Protein AF-A0A1C7M5F3-F1 (afdb_monomer_lite)

pLDDT: mean 72.66, std 17.82, range [26.11, 90.69]

Foldseek 3Di:
DDWDPPPVQLVVQQQVCLVPVCVVCDPPQAFHWDDKDWDADPVGIIIDTDTPDADDDPVPDDDPDDDDDDDPFRAHPPRHTHDGRCSVPDDDPQPFPDDDDFAEAQDDCVNGRGPVCSVVCVVVVRYDYQWDQDPNDTDGDDHPVVVVVPD

Radius of gyration: 20.37 Å; chains: 1; bounding box: 53×40×50 Å

Structure (mmCIF, N/CA/C/O backbone):
data_AF-A0A1C7M5F3-F1
#
_entry.id   AF-A0A1C7M5F3-F1
#
loop_
_atom_site.group_PDB
_atom_site.id
_atom_site.type_symbol
_atom_site.label_atom_id
_atom_site.label_alt_id
_atom_site.label_comp_id
_atom_site.label_asym_id
_atom_site.label_entity_id
_atom_site.label_seq_id
_atom_site.pdbx_PDB_ins_code
_atom_site.Cartn_x
_atom_site.Cartn_y
_atom_site.Cartn_z
_atom_site.occupancy
_atom_site.B_iso_or_equiv
_atom_site.auth_seq_id
_atom_site.auth_comp_id
_atom_site.auth_asym_id
_atom_site.auth_atom_id
_atom_site.pdbx_PDB_model_num
ATOM 1 N N . MET A 1 1 ? 3.442 7.840 -18.056 1.00 40.91 1 MET A N 1
ATOM 2 C CA . MET A 1 1 ? 4.823 7.342 -18.233 1.00 40.91 1 MET A CA 1
ATOM 3 C C . MET A 1 1 ? 5.643 7.826 -17.049 1.00 40.91 1 MET A C 1
ATOM 5 O O . MET A 1 1 ? 5.708 9.032 -16.858 1.00 40.91 1 MET A O 1
ATOM 9 N N . LEU A 1 2 ? 6.202 6.923 -16.239 1.00 54.94 2 LEU A N 1
ATOM 10 C CA . LEU A 1 2 ? 7.153 7.284 -15.182 1.00 54.94 2 LEU A CA 1
ATOM 11 C C . LEU A 1 2 ? 8.562 6.911 -15.664 1.00 54.94 2 LEU A C 1
ATOM 13 O O . LEU A 1 2 ? 8.814 5.769 -16.059 1.00 54.94 2 LEU A O 1
ATOM 17 N N . VAL A 1 3 ? 9.470 7.886 -15.679 1.00 51.97 3 VAL A N 1
ATOM 18 C CA . VAL A 1 3 ? 10.862 7.705 -16.116 1.00 51.97 3 VAL A CA 1
ATOM 19 C C . VAL A 1 3 ? 11.755 7.734 -14.883 1.00 51.97 3 VAL A C 1
ATOM 21 O O . VAL A 1 3 ? 11.755 8.720 -14.151 1.00 51.97 3 VAL A O 1
ATOM 24 N N . TYR A 1 4 ? 12.521 6.668 -14.645 1.00 54.12 4 TYR A N 1
ATOM 25 C CA . TYR A 1 4 ? 13.465 6.612 -13.528 1.00 54.12 4 TYR A CA 1
ATOM 26 C C . TYR A 1 4 ? 14.902 6.568 -14.050 1.00 54.12 4 TYR A C 1
ATOM 28 O O . TYR A 1 4 ? 15.323 5.600 -14.683 1.00 54.12 4 TYR A O 1
ATOM 36 N N . GLY A 1 5 ? 15.685 7.595 -13.719 1.00 51.88 5 GLY A N 1
ATOM 37 C CA . GLY A 1 5 ? 17.129 7.617 -13.950 1.00 51.88 5 GLY A CA 1
ATOM 38 C C . GLY A 1 5 ? 17.912 6.838 -12.880 1.00 51.88 5 GLY A C 1
ATOM 39 O O . GLY A 1 5 ? 17.612 6.915 -11.686 1.00 51.88 5 GLY A O 1
ATOM 40 N N . ARG A 1 6 ? 18.928 6.079 -13.316 1.00 57.56 6 ARG A N 1
ATOM 41 C CA . ARG A 1 6 ? 20.030 5.439 -12.548 1.00 57.56 6 ARG A CA 1
ATOM 42 C C . ARG A 1 6 ? 19.702 4.496 -11.364 1.00 57.56 6 ARG A C 1
ATOM 44 O O . ARG A 1 6 ? 20.627 3.962 -10.757 1.00 57.56 6 ARG A O 1
ATOM 51 N N . ARG A 1 7 ? 18.439 4.194 -11.024 1.00 64.25 7 ARG A N 1
ATOM 52 C CA . ARG A 1 7 ? 18.066 3.277 -9.905 1.00 64.25 7 ARG A CA 1
ATOM 53 C C . ARG A 1 7 ? 17.549 1.902 -10.361 1.00 64.25 7 ARG A C 1
ATOM 55 O O . ARG A 1 7 ? 16.474 1.453 -9.961 1.00 64.25 7 ARG A O 1
ATOM 62 N N . MET A 1 8 ? 18.371 1.192 -11.136 1.00 69.44 8 MET A N 1
ATOM 63 C CA . MET A 1 8 ? 18.050 -0.085 -11.804 1.00 69.44 8 MET A CA 1
ATOM 64 C C . MET A 1 8 ? 17.488 -1.186 -10.878 1.00 69.44 8 MET A C 1
ATOM 66 O O . MET A 1 8 ? 16.552 -1.895 -11.239 1.00 69.44 8 MET A O 1
ATOM 70 N N . LYS A 1 9 ? 18.029 -1.344 -9.661 1.00 77.38 9 LYS A N 1
ATOM 71 C CA . LYS A 1 9 ? 17.596 -2.413 -8.737 1.00 77.38 9 LYS A CA 1
ATOM 72 C C . LYS A 1 9 ? 16.180 -2.193 -8.195 1.00 77.38 9 LYS A C 1
ATOM 74 O O . LYS A 1 9 ? 15.424 -3.151 -8.059 1.00 77.38 9 LYS A O 1
ATOM 79 N N . ARG A 1 10 ? 15.820 -0.940 -7.898 1.00 76.94 10 ARG A N 1
ATOM 80 C CA . ARG A 1 10 ? 14.523 -0.592 -7.298 1.00 76.94 10 ARG A CA 1
ATOM 81 C C . ARG A 1 10 ? 13.395 -0.661 -8.318 1.00 76.94 10 ARG A C 1
ATOM 83 O O . ARG A 1 10 ? 12.368 -1.261 -8.029 1.00 76.94 10 ARG A O 1
ATOM 90 N N . ILE A 1 11 ? 13.624 -0.151 -9.527 1.00 78.62 11 ILE A N 1
ATOM 91 C CA . ILE A 1 11 ? 12.609 -0.207 -10.585 1.00 78.62 11 ILE A CA 1
ATOM 92 C C . ILE A 1 11 ? 12.327 -1.643 -11.043 1.00 78.62 11 ILE A C 1
ATOM 94 O O . ILE A 1 11 ? 11.176 -1.999 -11.268 1.00 78.62 11 ILE A O 1
ATOM 98 N N . ARG A 1 12 ? 13.348 -2.511 -11.108 1.00 82.12 12 ARG A N 1
ATOM 99 C CA . ARG A 1 12 ? 13.142 -3.940 -11.402 1.00 82.12 12 ARG A CA 1
ATOM 100 C C . ARG A 1 12 ? 12.319 -4.635 -10.320 1.00 82.12 12 ARG A C 1
ATOM 102 O O . ARG A 1 12 ? 11.482 -5.472 -10.643 1.00 82.12 12 ARG A O 1
ATOM 109 N N . ARG A 1 13 ? 12.545 -4.289 -9.048 1.00 83.81 13 ARG A N 1
ATOM 110 C CA . ARG A 1 13 ? 11.749 -4.807 -7.927 1.00 83.81 13 ARG A CA 1
ATOM 111 C C . ARG A 1 13 ? 10.294 -4.362 -8.039 1.00 83.81 13 ARG A C 1
ATOM 113 O O . ARG A 1 13 ? 9.405 -5.197 -7.956 1.00 83.81 13 ARG A O 1
ATOM 120 N N . GLU A 1 14 ? 10.064 -3.079 -8.289 1.00 85.31 14 GLU A N 1
ATOM 121 C CA . GLU A 1 14 ? 8.720 -2.533 -8.472 1.00 85.31 14 GLU A CA 1
ATOM 122 C C . GLU A 1 14 ? 7.986 -3.175 -9.657 1.00 85.31 14 GLU A C 1
ATOM 124 O O . GLU A 1 14 ? 6.862 -3.647 -9.511 1.00 85.31 14 GLU A O 1
ATOM 129 N N . ALA A 1 15 ? 8.644 -3.286 -10.814 1.00 86.31 15 ALA A N 1
ATOM 130 C CA . ALA A 1 15 ? 8.081 -3.955 -11.984 1.00 86.31 15 ALA A CA 1
ATOM 131 C C . ALA A 1 15 ? 7.704 -5.412 -11.696 1.00 86.31 15 ALA A C 1
ATOM 133 O O . ALA A 1 15 ? 6.686 -5.888 -12.188 1.00 86.31 15 ALA A O 1
ATOM 134 N N . ARG A 1 16 ? 8.494 -6.118 -10.874 1.00 88.88 16 ARG A N 1
ATOM 135 C CA . ARG A 1 16 ? 8.184 -7.490 -10.462 1.00 88.88 16 ARG A CA 1
ATOM 136 C C . ARG A 1 16 ? 6.869 -7.564 -9.684 1.00 88.88 16 ARG A C 1
ATOM 138 O O . ARG A 1 16 ? 6.077 -8.445 -10.002 1.00 88.88 16 ARG A O 1
ATOM 145 N N . PHE A 1 17 ? 6.634 -6.635 -8.752 1.00 87.38 17 PHE A N 1
ATOM 146 C CA . PHE A 1 17 ? 5.382 -6.566 -7.990 1.00 87.38 17 PHE A CA 1
ATOM 147 C C . PHE A 1 17 ? 4.174 -6.400 -8.904 1.00 87.38 17 PHE A C 1
ATOM 149 O O . PHE A 1 17 ? 3.214 -7.165 -8.801 1.00 87.38 17 PHE A O 1
ATOM 156 N N . TYR A 1 18 ? 4.235 -5.455 -9.844 1.00 87.62 18 TYR A N 1
ATOM 157 C CA . TYR A 1 18 ? 3.162 -5.292 -10.822 1.00 87.62 18 TYR A CA 1
ATOM 158 C C . TYR A 1 18 ? 2.989 -6.542 -11.692 1.00 87.62 18 TYR A C 1
ATOM 160 O O . TYR A 1 18 ? 1.865 -6.998 -11.893 1.00 87.62 18 TYR A O 1
ATOM 168 N N . ALA A 1 19 ? 4.090 -7.118 -12.176 1.00 88.44 19 ALA A N 1
ATOM 169 C CA . ALA A 1 19 ? 4.073 -8.248 -13.092 1.00 88.44 19 ALA A CA 1
ATOM 170 C C . ALA A 1 19 ? 3.629 -9.569 -12.456 1.00 88.44 19 ALA A C 1
ATOM 172 O O . ALA A 1 19 ? 3.224 -10.446 -13.207 1.00 88.44 19 ALA A O 1
ATOM 173 N N . ASN A 1 20 ? 3.701 -9.752 -11.133 1.00 88.81 20 ASN A N 1
ATOM 174 C CA . ASN A 1 20 ? 3.367 -11.034 -10.502 1.00 88.81 20 ASN A CA 1
ATOM 175 C C . ASN A 1 20 ? 2.374 -10.870 -9.349 1.00 88.81 20 ASN A C 1
ATOM 177 O O . ASN A 1 20 ? 1.206 -11.232 -9.476 1.00 88.81 20 ASN A O 1
ATOM 181 N N . GLU A 1 21 ? 2.825 -10.330 -8.220 1.00 87.50 21 GLU A N 1
ATOM 182 C CA . GLU A 1 21 ? 2.095 -10.347 -6.952 1.00 87.50 21 GLU A CA 1
ATOM 183 C C . GLU A 1 21 ? 0.801 -9.525 -7.008 1.00 87.50 21 GLU A C 1
ATOM 185 O O . GLU A 1 21 ? -0.197 -9.880 -6.379 1.00 87.50 21 GLU A O 1
ATOM 190 N N . LEU A 1 22 ? 0.803 -8.443 -7.785 1.00 87.44 22 LEU A N 1
ATOM 191 C CA . LEU A 1 22 ? -0.250 -7.437 -7.775 1.00 87.44 22 LEU A CA 1
ATOM 192 C C . LEU A 1 22 ? -1.173 -7.472 -9.001 1.00 87.44 22 LEU A C 1
ATOM 194 O O . LEU A 1 22 ? -2.051 -6.616 -9.123 1.00 87.44 22 LEU A O 1
ATOM 198 N N . GLN A 1 23 ? -1.039 -8.464 -9.890 1.00 88.94 23 GLN A N 1
ATOM 199 C CA . GLN A 1 23 ? -1.834 -8.552 -11.126 1.00 88.94 23 GLN A CA 1
ATOM 200 C C . GLN A 1 23 ? -3.347 -8.437 -10.878 1.00 88.94 23 GLN A C 1
ATOM 202 O O . GLN A 1 23 ? -4.049 -7.733 -11.599 1.00 88.94 23 GLN A O 1
ATOM 207 N N . LYS A 1 24 ? -3.856 -9.081 -9.820 1.00 88.94 24 LYS A N 1
ATOM 208 C CA . LYS A 1 24 ? -5.295 -9.112 -9.497 1.00 88.94 24 LYS A CA 1
ATOM 209 C C . LYS A 1 24 ? -5.861 -7.763 -9.033 1.00 88.94 24 LYS A C 1
ATOM 211 O O . LYS A 1 24 ? -7.079 -7.602 -9.002 1.00 88.94 24 LYS A O 1
ATOM 216 N N . LEU A 1 25 ? -5.003 -6.821 -8.639 1.00 85.69 25 LEU A N 1
ATOM 217 C CA . LEU A 1 25 ? -5.391 -5.503 -8.122 1.00 85.69 25 LEU A CA 1
ATOM 218 C C . LEU A 1 25 ? -5.314 -4.399 -9.192 1.00 85.69 25 LEU A C 1
ATOM 220 O O . LEU A 1 25 ? -5.816 -3.290 -8.973 1.00 85.69 25 LEU A O 1
ATOM 224 N N . GLN A 1 26 ? -4.723 -4.703 -10.352 1.00 85.88 26 GLN A N 1
ATOM 225 C CA . GLN A 1 26 ? -4.600 -3.775 -11.472 1.00 85.88 26 GLN A CA 1
ATOM 226 C C . GLN A 1 26 ? -5.962 -3.410 -12.074 1.00 85.88 26 GLN A C 1
ATOM 228 O O . GLN A 1 26 ? -6.853 -4.246 -12.224 1.00 85.88 26 GLN A O 1
ATOM 233 N N . GLY A 1 27 ? -6.132 -2.133 -12.411 1.00 78.19 27 GLY A N 1
ATOM 234 C CA . GLY A 1 27 ? -7.389 -1.553 -12.886 1.00 78.19 27 GLY A CA 1
ATOM 235 C C . GLY A 1 27 ? -8.451 -1.351 -11.799 1.00 78.19 27 GLY A C 1
ATOM 236 O O . GLY A 1 27 ? -9.556 -0.921 -12.121 1.00 78.19 27 GLY A O 1
ATOM 237 N N . ARG A 1 28 ? -8.150 -1.672 -10.530 1.00 80.94 28 ARG A N 1
ATOM 238 C CA . ARG A 1 28 ? -9.022 -1.401 -9.373 1.00 80.94 28 ARG A CA 1
ATOM 239 C C . ARG A 1 28 ? -8.366 -0.459 -8.373 1.00 80.94 28 ARG A C 1
ATOM 241 O O . ARG A 1 28 ? -8.878 0.629 -8.155 1.00 80.94 28 ARG A O 1
ATOM 248 N N . MET A 1 29 ? -7.266 -0.904 -7.765 1.00 78.69 29 MET A N 1
ATOM 249 C CA . MET A 1 29 ? -6.504 -0.153 -6.752 1.00 78.69 29 MET A CA 1
ATOM 250 C C . MET A 1 29 ? -5.101 0.217 -7.237 1.00 78.69 29 MET A C 1
ATOM 252 O O . MET A 1 29 ? -4.455 1.087 -6.662 1.00 78.69 29 MET A O 1
ATOM 256 N N . LEU A 1 30 ? -4.646 -0.423 -8.313 1.00 82.75 30 LEU A N 1
ATOM 257 C CA . LEU A 1 30 ? -3.3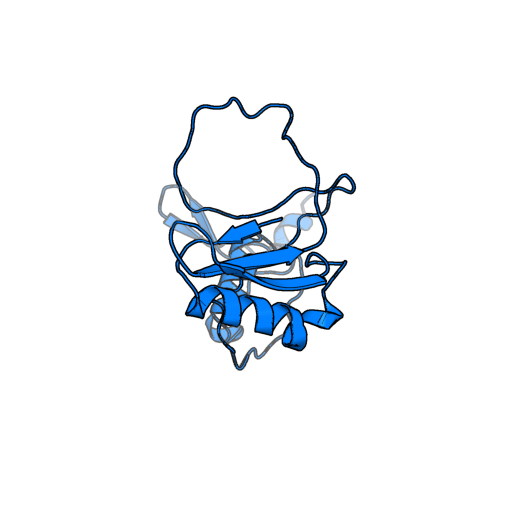67 -0.169 -8.964 1.00 82.75 30 LEU A CA 1
ATOM 258 C C . LEU A 1 30 ? -3.607 0.193 -10.429 1.00 82.75 30 LEU A C 1
ATOM 260 O O . LEU A 1 30 ? -4.567 -0.320 -11.018 1.00 82.75 30 LEU A O 1
ATOM 264 N N . PRO A 1 31 ? -2.736 0.995 -11.056 1.00 81.81 31 PRO A N 1
ATOM 265 C CA . PRO A 1 31 ? -2.808 1.191 -12.497 1.00 81.81 31 PRO A CA 1
ATOM 266 C C . PRO A 1 31 ? -2.469 -0.123 -13.218 1.00 81.81 31 PRO A C 1
ATOM 268 O O . PRO A 1 31 ? -1.767 -0.979 -12.666 1.00 81.81 31 PRO A O 1
ATOM 271 N N . ARG A 1 32 ? -2.948 -0.312 -14.455 1.00 85.00 32 ARG A N 1
ATOM 272 C CA . ARG A 1 32 ? -2.500 -1.467 -15.247 1.00 85.00 32 ARG A CA 1
ATOM 273 C C . ARG A 1 32 ? -1.045 -1.291 -15.650 1.00 85.00 32 ARG A C 1
ATOM 275 O O . ARG A 1 32 ? -0.624 -0.199 -16.022 1.00 85.00 32 ARG A O 1
ATOM 282 N N . PHE A 1 33 ? -0.286 -2.371 -15.570 1.00 88.50 33 PHE A N 1
ATOM 283 C CA . PHE A 1 33 ? 1.119 -2.429 -15.927 1.00 88.50 33 PHE A CA 1
ATOM 284 C C . PHE A 1 33 ? 1.282 -2.978 -17.338 1.00 88.50 33 PHE A C 1
ATOM 286 O O . PHE A 1 33 ? 0.854 -4.092 -17.632 1.00 88.50 33 PHE A O 1
ATOM 293 N N . HIS A 1 34 ? 1.926 -2.188 -18.196 1.00 86.19 34 HIS A N 1
ATOM 294 C CA . HIS A 1 34 ? 2.143 -2.518 -19.606 1.00 86.19 34 HIS A CA 1
ATOM 295 C C . HIS A 1 34 ? 3.542 -3.062 -19.878 1.00 86.19 34 HIS A C 1
ATOM 297 O O . HIS A 1 34 ? 3.750 -3.745 -20.875 1.00 86.19 34 HIS A O 1
ATOM 303 N N . GLY A 1 35 ? 4.509 -2.777 -19.004 1.00 86.06 35 GLY A N 1
ATOM 304 C CA . GLY A 1 35 ? 5.854 -3.319 -19.138 1.00 86.06 35 GLY A CA 1
ATOM 305 C C . GLY A 1 35 ? 6.950 -2.446 -18.546 1.00 86.06 35 GLY A C 1
ATOM 306 O O . GLY A 1 35 ? 6.744 -1.293 -18.153 1.00 86.06 35 GLY A O 1
ATOM 307 N N . LEU A 1 36 ? 8.142 -3.036 -18.500 1.00 85.19 36 LEU A N 1
ATOM 308 C CA . LEU A 1 36 ? 9.393 -2.377 -18.156 1.00 85.19 36 LEU A CA 1
ATOM 309 C C . LEU A 1 36 ? 10.263 -2.325 -19.414 1.00 85.19 36 LEU A C 1
ATOM 311 O O . LEU A 1 36 ? 10.665 -3.368 -19.925 1.00 85.19 36 LEU A O 1
ATOM 315 N N . PHE A 1 37 ? 10.561 -1.123 -19.895 1.00 84.62 37 PHE A N 1
ATOM 316 C CA . PHE A 1 37 ? 11.324 -0.903 -21.123 1.00 84.62 37 PHE A CA 1
ATOM 317 C C . PHE A 1 37 ? 12.683 -0.308 -20.784 1.00 84.62 37 PHE A C 1
ATOM 319 O O . PHE A 1 37 ? 12.774 0.587 -19.948 1.00 84.62 37 PHE A O 1
ATOM 326 N N . MET A 1 38 ? 13.739 -0.800 -21.419 1.00 83.00 38 MET A N 1
ATOM 327 C CA . MET A 1 38 ? 15.110 -0.339 -21.213 1.00 83.00 38 MET A CA 1
ATOM 328 C C . MET A 1 38 ? 15.636 0.252 -22.512 1.00 83.00 38 MET A C 1
ATOM 330 O O . MET A 1 38 ? 15.376 -0.294 -23.582 1.00 83.00 38 MET A O 1
ATOM 334 N N . GLY A 1 39 ? 16.360 1.357 -22.414 1.00 80.12 39 GLY A N 1
ATOM 335 C CA . GLY A 1 39 ? 17.008 1.993 -23.549 1.00 80.12 39 GLY A CA 1
ATOM 336 C C . GLY A 1 39 ? 18.271 2.716 -23.116 1.00 80.12 39 GLY A C 1
ATOM 337 O O . GLY A 1 39 ? 18.402 3.128 -21.963 1.00 80.12 39 GLY A O 1
ATOM 338 N N . GLU A 1 40 ? 19.194 2.870 -24.051 1.00 81.69 40 GLU A N 1
ATOM 339 C CA . GLU A 1 40 ? 20.410 3.644 -23.849 1.00 81.69 40 GLU A CA 1
ATOM 340 C C . GLU A 1 40 ? 20.109 5.127 -24.105 1.00 81.69 40 GLU A C 1
ATOM 342 O O . GLU A 1 40 ? 19.513 5.491 -25.121 1.00 81.69 40 GLU A O 1
ATOM 347 N N . MET A 1 41 ? 20.472 5.989 -23.157 1.00 76.31 41 MET A N 1
ATOM 348 C CA . MET A 1 41 ? 20.424 7.443 -23.319 1.00 76.31 41 MET A CA 1
ATOM 349 C C . MET A 1 41 ? 21.846 8.005 -23.285 1.00 76.31 41 MET A C 1
ATOM 351 O O . MET A 1 41 ? 22.777 7.325 -22.863 1.00 76.31 41 MET A O 1
ATOM 355 N N . GLN A 1 42 ? 22.018 9.273 -23.672 1.00 74.56 42 GLN A N 1
ATOM 356 C CA . GLN A 1 42 ? 23.328 9.945 -23.641 1.00 74.56 42 GLN A CA 1
ATOM 357 C C . GLN A 1 42 ? 23.993 9.916 -22.248 1.00 74.56 42 GLN A C 1
ATOM 359 O O . GLN A 1 42 ? 25.214 9.929 -22.149 1.00 74.56 42 GLN A O 1
ATOM 364 N N . ASP A 1 43 ? 23.189 9.821 -21.184 1.00 73.06 43 ASP A N 1
ATOM 365 C CA . ASP A 1 43 ? 23.620 9.735 -19.781 1.00 73.06 43 ASP A CA 1
ATOM 366 C C . ASP A 1 43 ? 23.754 8.294 -19.237 1.00 73.06 43 ASP A C 1
ATOM 368 O O . ASP A 1 43 ? 23.927 8.095 -18.025 1.00 73.06 43 ASP A O 1
ATOM 372 N N . GLY A 1 44 ? 23.662 7.293 -20.120 1.00 75.75 44 GLY A N 1
ATOM 373 C CA . GLY A 1 44 ? 23.734 5.862 -19.827 1.00 75.75 44 GLY A CA 1
ATOM 374 C C . GLY A 1 44 ? 22.383 5.140 -19.872 1.00 75.75 44 GLY A C 1
ATOM 375 O O . GLY A 1 44 ? 21.343 5.709 -20.222 1.00 75.75 44 GLY A O 1
ATOM 376 N N . ASP A 1 45 ? 22.403 3.860 -19.494 1.00 79.44 45 ASP A N 1
ATOM 377 C CA . ASP A 1 45 ? 21.218 2.999 -19.471 1.00 79.44 45 ASP A CA 1
ATOM 378 C C . ASP A 1 45 ? 20.085 3.596 -18.629 1.00 79.44 45 ASP A C 1
ATOM 380 O O . ASP A 1 45 ? 20.230 3.897 -17.437 1.00 79.44 45 ASP A O 1
ATOM 384 N N . SER A 1 46 ? 18.915 3.697 -19.248 1.00 80.19 46 SER A N 1
ATOM 385 C CA . SER A 1 46 ? 17.691 4.205 -18.647 1.00 80.19 46 SER A CA 1
ATOM 386 C C . SER A 1 46 ? 16.571 3.183 -18.760 1.00 80.19 46 SER A C 1
ATOM 388 O O . SER A 1 46 ? 16.501 2.387 -19.696 1.00 80.19 46 SER A O 1
ATOM 390 N N . VAL A 1 47 ? 15.675 3.190 -17.774 1.00 78.56 47 VAL A N 1
ATOM 391 C CA . VAL A 1 47 ? 14.541 2.268 -17.727 1.00 78.56 47 VAL A CA 1
ATOM 392 C C . VAL A 1 47 ? 13.253 3.040 -17.479 1.00 78.56 47 VAL A C 1
ATOM 394 O O . VAL A 1 47 ? 13.184 3.918 -16.618 1.00 78.56 47 VAL A O 1
ATOM 397 N N . CYS A 1 48 ? 12.215 2.687 -18.226 1.00 79.81 48 CYS A N 1
ATOM 398 C CA . CYS A 1 48 ? 10.881 3.242 -18.112 1.00 79.81 48 CYS A CA 1
ATOM 399 C C . CYS A 1 48 ? 9.889 2.176 -17.648 1.00 79.81 48 CYS A C 1
ATOM 401 O O . CYS A 1 48 ? 9.795 1.092 -18.228 1.00 79.81 48 CYS A O 1
ATOM 403 N N . LEU A 1 49 ? 9.132 2.516 -16.606 1.00 81.81 49 LEU A N 1
ATOM 404 C CA . LEU A 1 49 ? 7.980 1.752 -16.156 1.00 81.81 49 LEU A CA 1
ATOM 405 C C . LEU A 1 49 ? 6.732 2.338 -16.826 1.00 81.81 49 LEU A C 1
ATOM 407 O O . LEU A 1 49 ? 6.398 3.512 -16.623 1.00 81.81 49 LEU A O 1
ATOM 411 N N . VAL A 1 50 ? 6.042 1.529 -17.628 1.00 83.19 50 VAL A N 1
ATOM 412 C CA . VAL A 1 50 ? 4.822 1.957 -18.317 1.00 83.19 50 VAL A CA 1
ATOM 413 C C . VAL A 1 50 ? 3.615 1.414 -17.567 1.00 83.19 50 VAL A C 1
ATOM 415 O O . VAL A 1 50 ? 3.381 0.208 -17.496 1.00 83.19 50 VAL A O 1
ATOM 418 N N . LEU A 1 51 ? 2.856 2.348 -17.005 1.00 82.69 51 LEU A N 1
ATOM 419 C CA . LEU A 1 51 ? 1.592 2.127 -16.314 1.00 82.69 51 LEU A CA 1
ATOM 420 C C . LEU A 1 51 ? 0.486 2.876 -17.067 1.00 82.69 51 LEU A C 1
ATOM 422 O O . LEU A 1 51 ? 0.793 3.806 -17.824 1.00 82.69 51 LEU A O 1
ATOM 426 N N . ASP A 1 52 ? -0.773 2.493 -16.847 1.00 76.81 52 ASP A N 1
ATOM 427 C CA . ASP A 1 52 ? -1.934 3.258 -17.311 1.00 76.81 52 ASP A CA 1
ATOM 428 C C . ASP A 1 52 ? -1.739 4.749 -17.020 1.00 76.81 52 ASP A C 1
ATOM 430 O O . ASP A 1 52 ? -1.353 5.150 -15.919 1.00 76.81 52 ASP A O 1
ATOM 434 N N . TYR A 1 53 ? -1.971 5.569 -18.044 1.00 61.12 53 TYR A N 1
ATOM 435 C CA . TYR A 1 53 ? -1.845 7.011 -17.932 1.00 61.12 53 TYR A CA 1
ATOM 436 C C . TYR A 1 53 ? -3.085 7.586 -17.256 1.00 61.12 53 TYR A C 1
ATOM 438 O O . TYR A 1 53 ? -4.209 7.397 -17.718 1.00 61.12 53 TYR A O 1
ATOM 446 N N . ILE A 1 54 ? -2.852 8.302 -16.165 1.00 58.09 54 ILE A N 1
ATOM 447 C CA . ILE A 1 54 ? -3.885 8.940 -15.367 1.00 58.09 54 ILE A CA 1
ATOM 448 C C . ILE A 1 54 ? -3.691 10.445 -15.558 1.00 58.09 54 ILE A C 1
ATOM 450 O O . ILE A 1 54 ? -2.604 10.969 -15.319 1.00 58.09 54 ILE A O 1
ATOM 454 N N . VAL A 1 55 ? -4.712 11.128 -16.071 1.00 43.53 55 VAL A N 1
ATOM 455 C CA . VAL A 1 55 ? -4.703 12.585 -16.263 1.00 43.53 55 VAL A CA 1
ATOM 456 C C . VAL A 1 55 ? -5.274 13.238 -15.010 1.00 43.53 55 VAL A C 1
ATOM 458 O O . VAL A 1 55 ? -6.442 13.003 -14.713 1.00 43.53 55 VAL A O 1
ATOM 461 N N . GLY A 1 56 ? -4.502 14.103 -14.346 1.00 49.75 56 GLY A N 1
ATOM 462 C CA . GLY A 1 56 ? -4.997 14.931 -13.246 1.00 49.75 56 GLY A CA 1
ATOM 463 C C . GLY A 1 56 ? -4.117 16.156 -12.999 1.00 49.75 56 GLY A C 1
ATOM 464 O O . GLY A 1 56 ? -2.987 16.032 -12.538 1.00 49.75 56 GLY A O 1
ATOM 465 N N . THR A 1 57 ? -4.640 17.342 -13.306 1.00 40.25 57 THR A N 1
ATOM 466 C CA . THR A 1 57 ? -4.169 18.607 -12.728 1.00 40.25 57 THR A CA 1
ATOM 467 C C . THR A 1 57 ? -5.187 18.964 -11.655 1.00 40.25 57 THR A C 1
ATOM 469 O O . THR A 1 57 ? -6.360 19.112 -11.993 1.00 40.25 57 THR A O 1
ATOM 472 N N . LEU A 1 58 ? -4.778 19.098 -10.392 1.00 44.69 58 LEU A N 1
ATOM 473 C CA . LEU A 1 58 ? -5.668 19.605 -9.344 1.00 44.69 58 LEU A CA 1
ATOM 474 C C . LEU A 1 58 ? -6.046 21.059 -9.684 1.00 44.69 58 LEU A C 1
ATOM 476 O O . LEU A 1 58 ? -5.150 21.911 -9.726 1.00 44.69 58 LEU A O 1
ATOM 480 N N . PRO A 1 59 ? -7.326 21.397 -9.924 1.00 40.12 59 PRO A N 1
ATOM 481 C CA . PRO A 1 59 ? -7.724 22.788 -10.053 1.00 40.12 59 PRO A CA 1
ATOM 482 C C . PRO A 1 59 ? -7.698 23.410 -8.651 1.00 40.12 59 PRO A C 1
ATOM 484 O O . PRO A 1 59 ? -8.643 23.275 -7.882 1.00 40.12 59 PRO A O 1
ATOM 487 N N . GLY A 1 60 ? -6.585 24.057 -8.295 1.00 43.53 60 GLY A N 1
ATOM 488 C CA . GLY A 1 60 ? -6.463 24.805 -7.036 1.00 43.53 60 GLY A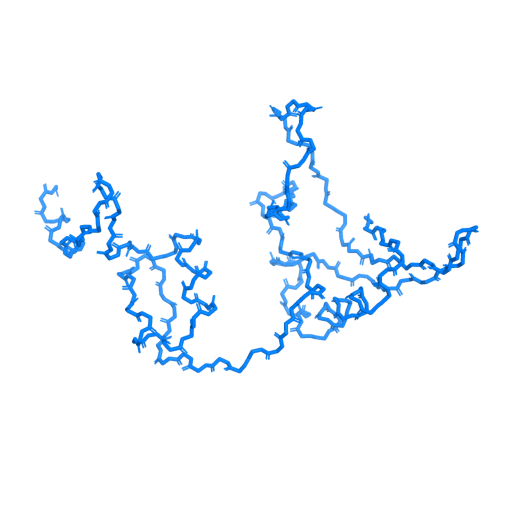 CA 1
ATOM 489 C C . GLY A 1 60 ? -5.097 24.761 -6.353 1.00 43.53 60 GLY A C 1
ATOM 490 O O . GLY A 1 60 ? -4.849 25.585 -5.478 1.00 43.53 60 GLY A O 1
ATOM 491 N N . PHE A 1 61 ? -4.187 23.867 -6.753 1.00 42.56 61 PHE A N 1
ATOM 492 C CA . PHE A 1 61 ? -2.833 23.842 -6.192 1.00 42.56 61 PHE A CA 1
ATOM 493 C C . PHE A 1 61 ? -1.906 24.768 -6.986 1.00 42.56 61 PHE A C 1
ATOM 495 O O . PHE A 1 61 ? -1.482 24.471 -8.102 1.00 42.56 61 PHE A O 1
ATOM 502 N N . ASN A 1 62 ? -1.631 25.937 -6.412 1.00 37.88 62 ASN A N 1
ATOM 503 C CA . ASN A 1 62 ? -0.673 26.899 -6.933 1.00 37.88 62 ASN A CA 1
ATOM 504 C C . ASN A 1 62 ? 0.767 26.371 -6.809 1.00 37.88 62 ASN A C 1
ATOM 506 O O . ASN A 1 62 ? 1.164 25.686 -5.870 1.00 37.88 62 ASN A O 1
ATOM 510 N N . ASN A 1 63 ? 1.545 26.682 -7.836 1.00 40.78 63 ASN A N 1
ATOM 511 C CA . ASN A 1 63 ? 2.738 25.960 -8.256 1.00 40.78 63 ASN A CA 1
ATOM 512 C C . ASN A 1 63 ? 4.015 26.353 -7.478 1.00 40.78 63 ASN A C 1
ATOM 514 O O . ASN A 1 63 ? 5.023 26.704 -8.091 1.00 40.78 63 ASN A O 1
ATOM 518 N N . THR A 1 64 ? 3.993 26.329 -6.138 1.00 33.47 64 THR A N 1
ATOM 519 C CA . THR A 1 64 ? 5.118 26.863 -5.339 1.00 33.47 64 THR A CA 1
ATOM 520 C C . THR A 1 64 ? 5.542 26.023 -4.134 1.00 33.47 64 THR A C 1
ATOM 522 O O . THR A 1 64 ? 6.059 26.562 -3.156 1.00 33.47 64 THR A O 1
ATOM 525 N N . THR A 1 65 ? 5.404 24.695 -4.159 1.00 32.34 65 THR A N 1
ATOM 526 C CA . THR A 1 65 ? 6.045 23.871 -3.115 1.00 32.34 65 THR A CA 1
ATOM 527 C C . THR 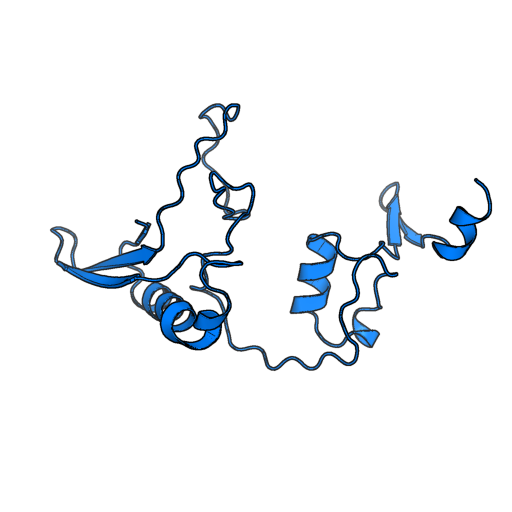A 1 65 ? 6.552 22.539 -3.656 1.00 32.34 65 THR A C 1
ATOM 529 O O . THR A 1 65 ? 5.948 21.487 -3.497 1.00 32.34 65 THR A O 1
ATOM 532 N N . TYR A 1 66 ? 7.729 22.587 -4.281 1.00 36.44 66 TYR A N 1
ATOM 533 C CA . TYR A 1 66 ? 8.614 21.429 -4.330 1.00 36.44 66 TYR A CA 1
ATOM 534 C C . TYR A 1 66 ? 9.181 21.198 -2.924 1.00 36.44 66 TYR A C 1
ATOM 536 O O . TYR A 1 66 ? 9.890 22.070 -2.419 1.00 36.44 66 TYR A O 1
ATOM 544 N N . ARG A 1 67 ? 8.864 20.029 -2.345 1.00 31.62 67 ARG A N 1
ATOM 545 C CA . ARG A 1 67 ? 9.324 19.372 -1.091 1.00 31.62 67 ARG A CA 1
ATOM 546 C C . ARG A 1 67 ? 8.048 18.908 -0.382 1.00 31.62 67 ARG A C 1
ATOM 548 O O . ARG A 1 67 ? 7.225 19.728 -0.019 1.00 31.62 67 ARG A O 1
ATOM 555 N N . THR A 1 68 ? 7.769 17.623 -0.227 1.00 26.11 68 THR A N 1
ATOM 556 C CA . THR A 1 68 ? 8.595 16.557 0.356 1.00 26.11 68 THR A CA 1
ATOM 557 C C . THR A 1 68 ? 7.953 15.223 -0.055 1.00 26.11 68 THR A C 1
ATOM 559 O O . THR A 1 68 ? 6.807 15.210 -0.484 1.00 26.11 68 THR A O 1
ATOM 562 N N . ALA A 1 69 ? 8.673 14.107 0.040 1.00 39.75 69 ALA A N 1
ATOM 563 C CA . ALA A 1 69 ? 8.111 12.776 -0.190 1.00 39.75 69 ALA A CA 1
ATOM 564 C C . ALA A 1 69 ? 6.886 12.525 0.713 1.00 39.75 69 ALA A C 1
ATOM 566 O O . ALA A 1 69 ? 7.063 12.355 1.914 1.00 39.75 69 ALA A O 1
ATOM 567 N N . THR A 1 70 ? 5.674 12.520 0.153 1.00 36.41 70 THR A N 1
ATOM 568 C CA . THR A 1 70 ? 4.422 12.254 0.880 1.00 36.41 70 THR A CA 1
ATOM 569 C C . THR A 1 70 ? 3.325 11.857 -0.112 1.00 36.41 70 THR A C 1
ATOM 571 O O . THR A 1 70 ? 2.921 12.687 -0.918 1.00 36.41 70 THR A O 1
ATOM 574 N N . TRP A 1 71 ? 2.857 10.607 -0.009 1.00 37.84 71 TRP A N 1
ATOM 575 C CA . TRP A 1 71 ? 1.602 10.072 -0.565 1.00 37.84 71 TRP A CA 1
ATOM 576 C C . TRP A 1 71 ? 1.379 10.273 -2.075 1.00 37.84 71 TRP A C 1
ATOM 578 O O . TRP A 1 71 ? 0.644 11.162 -2.496 1.00 37.84 71 TRP A O 1
ATOM 588 N N . ASP A 1 72 ? 1.969 9.400 -2.899 1.00 44.78 72 ASP A N 1
ATOM 589 C CA . ASP A 1 72 ? 1.807 9.431 -4.361 1.00 44.78 72 ASP A CA 1
ATOM 590 C C . ASP A 1 72 ? 0.431 8.870 -4.796 1.00 44.78 72 ASP A C 1
ATOM 592 O O . ASP A 1 72 ? 0.335 7.813 -5.420 1.00 44.78 72 ASP A O 1
ATOM 596 N N . PHE A 1 73 ? -0.660 9.555 -4.451 1.00 49.72 73 PHE A N 1
ATOM 597 C CA . PHE A 1 73 ? -1.975 9.308 -5.038 1.00 49.72 73 PHE A CA 1
ATOM 598 C C . PHE A 1 73 ? -2.062 10.016 -6.393 1.00 49.72 73 PHE A C 1
ATOM 600 O O . PHE A 1 73 ? -1.871 11.226 -6.482 1.00 49.72 73 PHE A O 1
ATOM 607 N N . VAL A 1 74 ? -2.364 9.272 -7.459 1.00 51.38 74 VAL A N 1
ATOM 608 C CA . VAL A 1 74 ? -2.655 9.859 -8.776 1.00 51.38 74 VAL A CA 1
ATOM 609 C C . VAL A 1 74 ? -4.162 9.773 -9.022 1.00 51.38 74 VAL A C 1
ATOM 611 O O . VAL A 1 74 ? -4.719 8.676 -9.078 1.00 51.38 74 VAL A O 1
ATOM 614 N N . GLU A 1 75 ? -4.820 10.928 -9.118 1.00 48.59 75 GLU A N 1
ATOM 615 C CA . GLU A 1 75 ? -6.277 11.061 -9.244 1.00 48.59 75 GLU A CA 1
ATOM 616 C C . GLU A 1 75 ? -6.730 10.857 -10.700 1.00 48.59 75 GLU A C 1
ATOM 618 O O . GLU A 1 75 ? -6.204 11.480 -11.622 1.00 48.59 75 GLU A O 1
ATOM 623 N N . ASN A 1 76 ? -7.687 9.951 -10.917 1.00 43.59 76 ASN A N 1
ATOM 624 C CA . ASN A 1 76 ? -8.263 9.618 -12.223 1.00 43.59 76 ASN A CA 1
ATOM 625 C C . ASN A 1 76 ? -9.557 10.428 -12.462 1.00 43.59 76 ASN A C 1
ATOM 627 O O . ASN A 1 76 ? -10.235 10.807 -11.516 1.00 43.59 76 ASN A O 1
ATOM 631 N N . LYS A 1 77 ? -9.971 10.624 -13.727 1.00 48.25 77 LYS A N 1
ATOM 632 C CA . LYS A 1 77 ? -11.290 11.191 -14.110 1.00 48.25 77 LYS A CA 1
ATOM 633 C C . LYS A 1 77 ? -12.493 10.419 -13.538 1.00 48.25 77 LYS A C 1
ATOM 635 O O . LYS A 1 77 ? -13.629 10.871 -13.649 1.00 48.25 77 LYS A O 1
ATOM 640 N N . ILE A 1 78 ? -12.244 9.254 -12.953 1.00 50.91 78 ILE A N 1
ATOM 641 C CA . ILE A 1 78 ? -13.119 8.573 -12.007 1.00 50.91 78 ILE A CA 1
ATOM 642 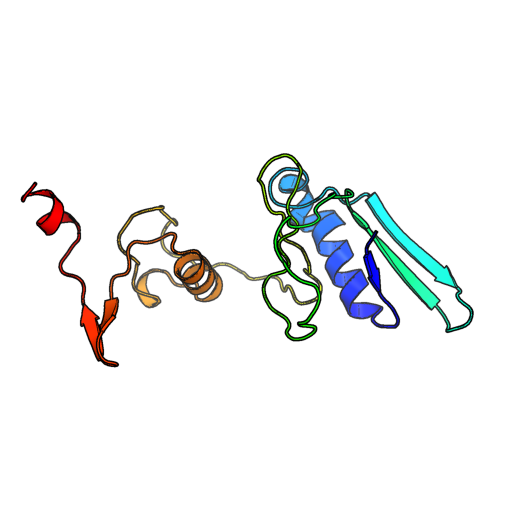C C . ILE A 1 78 ? -12.378 8.667 -10.678 1.00 50.91 78 ILE A C 1
ATOM 644 O O . ILE A 1 78 ? -11.333 8.039 -10.580 1.00 50.91 78 ILE A O 1
ATOM 648 N N . ASP A 1 79 ? -12.899 9.451 -9.736 1.00 55.69 79 ASP A N 1
ATOM 649 C CA . ASP A 1 79 ? -12.400 9.815 -8.394 1.00 55.69 79 ASP A CA 1
ATOM 650 C C . ASP A 1 79 ? -11.880 8.629 -7.544 1.00 55.69 79 ASP A C 1
ATOM 652 O O . ASP A 1 79 ? -12.468 8.194 -6.553 1.00 55.69 79 ASP A O 1
ATOM 656 N N . ARG A 1 80 ? -10.830 7.969 -8.027 1.00 58.12 80 ARG A N 1
ATOM 657 C CA . ARG A 1 80 ? -10.275 6.730 -7.493 1.00 58.12 80 ARG A CA 1
ATOM 658 C C . ARG A 1 80 ? -8.765 6.824 -7.589 1.00 58.12 80 ARG A C 1
ATOM 660 O O . ARG A 1 80 ? -8.217 6.691 -8.688 1.00 58.12 80 ARG A O 1
ATOM 667 N N . PRO A 1 81 ? -8.093 7.064 -6.459 1.00 69.44 81 PRO A N 1
ATOM 668 C CA . PRO A 1 81 ? -6.650 7.108 -6.438 1.00 69.44 81 PRO A CA 1
ATOM 669 C C . PRO A 1 81 ? -6.082 5.702 -6.646 1.00 69.44 81 PRO A C 1
ATOM 671 O O . PRO A 1 81 ? -6.654 4.705 -6.193 1.00 69.44 81 PRO A O 1
ATOM 674 N N . TYR A 1 82 ? -4.933 5.625 -7.312 1.00 77.19 82 TYR A N 1
ATOM 675 C CA . TYR A 1 82 ? -4.160 4.391 -7.382 1.00 77.19 82 TYR A CA 1
ATOM 676 C C . TYR A 1 82 ? -2.944 4.427 -6.458 1.00 77.19 82 TYR A C 1
ATOM 678 O O . TYR A 1 82 ? -2.319 5.471 -6.283 1.00 77.19 82 TYR A O 1
ATOM 686 N N . ILE A 1 83 ? -2.590 3.259 -5.921 1.00 76.62 83 ILE A N 1
ATOM 687 C CA . ILE A 1 83 ? -1.372 3.052 -5.133 1.00 76.62 83 ILE A CA 1
ATOM 688 C C . ILE A 1 83 ? -0.216 2.731 -6.092 1.00 76.62 83 ILE A C 1
ATOM 690 O O . ILE A 1 83 ? -0.349 1.864 -6.959 1.00 76.62 83 ILE A O 1
ATOM 694 N N . ILE A 1 84 ? 0.916 3.421 -5.937 1.00 79.81 84 ILE A N 1
ATOM 695 C CA . ILE A 1 84 ? 2.135 3.231 -6.743 1.00 79.81 84 ILE A CA 1
ATOM 696 C C . ILE A 1 84 ? 3.399 3.192 -5.862 1.00 79.81 84 ILE A C 1
ATOM 698 O O . ILE A 1 84 ? 3.302 3.296 -4.642 1.00 79.81 84 ILE A O 1
ATOM 702 N N . ASN A 1 85 ? 4.588 3.066 -6.475 1.00 77.75 85 ASN A N 1
ATOM 703 C CA . ASN A 1 85 ? 5.904 3.179 -5.824 1.00 77.75 85 ASN A CA 1
ATOM 704 C C . ASN A 1 85 ? 6.314 1.965 -4.959 1.00 77.75 85 ASN A C 1
ATOM 706 O O . ASN A 1 85 ? 6.882 2.095 -3.873 1.00 77.75 85 ASN A O 1
ATOM 710 N N . PHE A 1 86 ? 6.115 0.746 -5.474 1.00 81.00 86 PHE A N 1
ATOM 711 C CA . PHE A 1 86 ? 6.497 -0.511 -4.798 1.00 81.00 86 PHE A CA 1
ATOM 712 C C . PHE A 1 86 ? 8.010 -0.811 -4.829 1.00 81.00 86 PHE A C 1
ATOM 714 O O . PHE A 1 86 ? 8.442 -1.922 -4.521 1.00 81.00 86 PHE A O 1
ATOM 721 N N . GLY A 1 87 ? 8.860 0.159 -5.181 1.00 78.69 87 GLY A N 1
ATOM 722 C CA . GLY A 1 87 ? 10.314 -0.030 -5.258 1.00 78.69 87 GLY A CA 1
ATOM 723 C C . GLY A 1 87 ? 10.997 -0.324 -3.917 1.00 78.69 87 GLY A C 1
ATOM 724 O O . GLY A 1 87 ? 12.147 -0.769 -3.913 1.00 78.69 87 GLY A O 1
ATOM 725 N N . TRP A 1 88 ? 10.307 -0.077 -2.800 1.00 79.38 88 TRP A N 1
ATOM 726 C CA . TRP A 1 88 ? 10.732 -0.431 -1.440 1.00 79.38 88 TRP A CA 1
ATOM 727 C C . TRP A 1 88 ? 9.900 -1.545 -0.807 1.00 79.38 88 TRP A C 1
ATOM 729 O O . TRP A 1 88 ? 10.225 -1.962 0.296 1.00 79.38 88 TRP A O 1
ATOM 739 N N . ALA A 1 89 ? 8.854 -2.026 -1.478 1.00 82.06 89 ALA A N 1
ATOM 740 C CA . ALA A 1 89 ? 8.003 -3.057 -0.910 1.00 82.06 89 ALA A CA 1
ATOM 741 C C . ALA A 1 89 ? 8.786 -4.364 -0.720 1.00 82.06 89 ALA A C 1
ATOM 743 O O . ALA A 1 89 ? 9.641 -4.732 -1.539 1.00 82.06 89 ALA A O 1
ATOM 744 N N . GLU A 1 90 ? 8.472 -5.072 0.358 1.00 82.06 90 GLU A N 1
ATOM 745 C CA . GLU A 1 90 ? 9.045 -6.370 0.696 1.00 82.06 90 GLU A CA 1
ATOM 746 C C . GLU A 1 90 ? 7.927 -7.377 0.964 1.00 82.06 90 GLU A C 1
ATOM 748 O O . GLU A 1 90 ? 6.773 -7.017 1.200 1.00 82.06 90 GLU A O 1
ATOM 753 N N . ARG A 1 91 ? 8.241 -8.672 0.850 1.00 80.62 91 ARG A N 1
ATOM 754 C CA . ARG A 1 91 ? 7.252 -9.715 1.134 1.00 80.62 91 ARG A CA 1
ATOM 755 C C . ARG A 1 91 ? 7.075 -9.825 2.641 1.00 80.62 91 ARG A C 1
ATOM 757 O O . ARG A 1 91 ? 7.969 -10.306 3.326 1.00 80.62 91 ARG A O 1
ATOM 764 N N . HIS A 1 92 ? 5.891 -9.465 3.106 1.00 82.38 92 HIS A N 1
ATOM 765 C CA . HIS A 1 92 ? 5.468 -9.660 4.481 1.00 82.38 92 HIS A CA 1
ATOM 766 C C . HIS A 1 92 ? 4.672 -10.969 4.615 1.00 82.38 92 HIS A C 1
ATOM 768 O O . HIS A 1 92 ? 3.731 -11.221 3.855 1.00 82.38 92 HIS A O 1
ATOM 774 N N . VAL A 1 93 ? 5.036 -11.820 5.579 1.00 85.62 93 VAL A N 1
ATOM 775 C CA . VAL A 1 93 ? 4.201 -12.963 5.982 1.00 85.62 93 VAL A CA 1
ATOM 776 C C . VAL A 1 93 ? 3.276 -12.471 7.084 1.00 85.62 93 VAL A C 1
ATOM 778 O O . VAL A 1 93 ? 3.678 -12.366 8.237 1.00 85.62 93 VAL A O 1
ATOM 781 N N . CYS A 1 94 ? 2.042 -12.148 6.706 1.00 84.25 94 CYS A N 1
ATOM 782 C CA . CYS A 1 94 ? 1.061 -11.599 7.633 1.00 84.25 94 CYS A CA 1
ATOM 783 C C . CYS A 1 94 ? 0.678 -12.622 8.706 1.00 84.25 94 CYS A C 1
ATOM 785 O O . CYS A 1 94 ? 0.204 -13.711 8.383 1.00 84.25 94 CYS A O 1
ATOM 787 N N . GLN A 1 95 ? 0.842 -12.237 9.971 1.00 87.12 95 GLN A N 1
ATOM 788 C CA . GLN A 1 95 ? 0.485 -13.038 11.144 1.00 87.12 95 GLN A CA 1
ATOM 789 C C . GLN A 1 95 ? -0.782 -12.526 11.839 1.00 87.12 95 GLN A C 1
ATOM 791 O O . GLN A 1 95 ? -1.008 -12.847 13.000 1.00 87.12 95 GLN A O 1
ATOM 796 N N . LYS A 1 96 ? -1.616 -11.731 11.149 1.00 86.44 96 LYS A N 1
ATOM 797 C CA . LYS A 1 96 ? -2.815 -11.152 11.765 1.00 86.44 96 LYS A CA 1
ATOM 798 C C . LYS A 1 96 ? -3.706 -12.234 12.379 1.00 86.44 96 LYS A C 1
ATOM 800 O O . LYS A 1 96 ? -3.978 -13.254 11.740 1.00 86.44 96 LYS A O 1
ATOM 805 N N . PHE A 1 97 ? -4.207 -11.986 13.583 1.00 88.62 97 PHE A N 1
ATOM 806 C CA . PHE A 1 97 ? -5.079 -12.934 14.289 1.00 88.62 97 PHE A CA 1
ATOM 807 C C . PHE A 1 97 ? -6.565 -12.653 14.101 1.00 88.62 97 PHE A C 1
ATOM 809 O O . PHE A 1 97 ? -7.398 -13.510 14.388 1.00 88.62 97 PHE A O 1
ATOM 816 N N . MET A 1 98 ? -6.908 -11.485 13.561 1.00 88.25 98 MET A N 1
ATOM 817 C CA . MET A 1 98 ? -8.292 -11.091 13.340 1.00 88.25 98 MET A CA 1
ATOM 818 C C . MET A 1 98 ? -8.494 -10.411 11.978 1.00 88.25 98 MET A C 1
ATOM 820 O O . MET A 1 98 ? -7.547 -9.867 11.398 1.00 88.25 98 MET A O 1
ATOM 824 N N . PRO A 1 99 ? -9.717 -10.465 11.418 1.00 88.75 99 PRO A N 1
ATOM 825 C CA . PRO A 1 99 ? -10.045 -9.753 10.190 1.00 88.75 99 PRO A CA 1
ATOM 826 C C . PRO A 1 99 ? -10.081 -8.237 10.416 1.00 88.75 99 PRO A C 1
ATOM 828 O O . PRO A 1 99 ? -10.459 -7.762 11.484 1.00 88.75 99 PRO A O 1
ATOM 831 N N . ILE A 1 100 ? -9.739 -7.477 9.373 1.00 88.00 100 ILE A N 1
ATOM 832 C CA . ILE A 1 100 ? -9.943 -6.026 9.348 1.00 88.00 100 ILE A CA 1
ATOM 833 C C . ILE A 1 100 ? -11.416 -5.769 9.023 1.00 88.00 100 ILE A C 1
ATOM 835 O O . ILE A 1 100 ? -11.896 -6.186 7.967 1.00 88.00 100 ILE A O 1
ATOM 839 N N . VAL A 1 101 ? -12.122 -5.085 9.922 1.00 88.75 101 VAL A N 1
ATOM 840 C CA . VAL A 1 101 ? -13.511 -4.653 9.729 1.00 88.75 101 VAL A CA 1
ATOM 841 C C . VAL A 1 101 ? -13.554 -3.129 9.819 1.00 88.75 101 VAL A C 1
ATOM 843 O O . VAL A 1 101 ? -13.072 -2.558 10.793 1.00 88.75 101 VAL A O 1
ATOM 846 N N . SER A 1 102 ? -14.101 -2.473 8.795 1.00 87.62 102 SER A N 1
ATOM 847 C CA . SER A 1 102 ? -14.203 -1.010 8.764 1.00 87.62 102 SER A CA 1
ATOM 848 C C . SER A 1 102 ? -15.190 -0.487 9.798 1.00 87.62 102 SER A C 1
ATOM 850 O O . SER A 1 102 ? -16.204 -1.130 10.074 1.00 87.62 102 SER A O 1
ATOM 852 N N . ASN A 1 103 ? -14.940 0.725 10.299 1.00 85.38 103 ASN A N 1
ATOM 853 C CA . ASN A 1 103 ? -15.820 1.450 11.223 1.00 85.38 103 ASN A CA 1
ATOM 854 C C . ASN A 1 103 ? -16.092 0.713 12.548 1.00 85.38 103 ASN A C 1
ATOM 856 O O . ASN A 1 103 ? -17.088 0.981 13.220 1.00 85.38 103 ASN A O 1
ATOM 860 N N . THR A 1 104 ? -15.224 -0.221 12.934 1.00 88.50 104 THR A N 1
ATOM 861 C CA . THR A 1 104 ? -15.220 -0.811 14.276 1.00 88.50 104 THR A CA 1
ATOM 862 C C . THR A 1 104 ? -14.187 -0.123 15.153 1.00 88.50 104 THR A C 1
ATOM 864 O O . THR A 1 104 ? -13.359 0.642 14.665 1.00 88.50 104 THR A O 1
ATOM 867 N N . GLU A 1 105 ? -14.230 -0.400 16.453 1.00 87.88 105 GLU A N 1
ATOM 868 C CA . GLU A 1 105 ? -13.184 0.045 17.370 1.00 87.88 105 GLU A CA 1
ATOM 869 C C . GLU A 1 105 ? -11.814 -0.492 16.928 1.00 87.88 105 GLU A C 1
ATOM 871 O O . GLU A 1 105 ? -11.693 -1.663 16.560 1.00 87.88 105 GLU A O 1
ATOM 876 N N . GLU A 1 106 ? -10.811 0.383 16.950 1.00 89.94 106 GLU A N 1
ATOM 877 C CA . GLU A 1 106 ? -9.411 0.058 16.685 1.00 89.94 106 GLU A CA 1
ATOM 878 C C . GLU A 1 106 ? -8.931 -1.059 17.636 1.00 89.94 106 GLU A C 1
ATOM 880 O O . GLU A 1 106 ? -9.002 -0.874 18.854 1.00 89.94 106 GLU A O 1
ATOM 885 N N . PRO A 1 107 ? -8.455 -2.214 17.128 1.00 89.44 107 PRO A N 1
ATOM 886 C CA . PRO A 1 107 ? -7.893 -3.270 17.969 1.00 89.44 107 PRO A CA 1
ATOM 887 C C . PRO A 1 107 ? -6.564 -2.825 18.590 1.00 89.44 107 PRO A C 1
ATOM 889 O O . PRO A 1 107 ? -5.878 -1.951 18.058 1.00 89.44 107 PRO A O 1
ATOM 892 N N . GLU A 1 108 ? -6.148 -3.432 19.706 1.00 84.50 108 GLU A N 1
ATOM 893 C CA . GLU A 1 108 ? -4.792 -3.185 20.210 1.00 84.50 108 GLU A CA 1
ATOM 894 C C . GLU A 1 108 ? -3.798 -3.806 19.222 1.00 84.50 108 GLU A C 1
ATOM 896 O O . GLU A 1 108 ? -4.049 -4.885 18.684 1.00 84.50 108 GLU A O 1
ATOM 901 N N . TRP A 1 109 ? -2.650 -3.167 18.996 1.00 81.50 109 TRP A N 1
ATOM 902 C CA . TRP A 1 109 ? -1.609 -3.714 18.116 1.00 81.50 109 TRP A CA 1
ATOM 903 C C . TRP A 1 109 ? -1.244 -5.168 18.487 1.00 81.50 109 TRP A C 1
ATOM 905 O O . TRP A 1 109 ? -1.088 -6.021 17.612 1.00 81.50 109 TRP A O 1
ATOM 915 N N . LYS A 1 110 ? -1.238 -5.483 19.794 1.00 85.38 110 LYS A N 1
ATOM 916 C CA . LYS A 1 110 ? -1.040 -6.840 20.333 1.00 85.38 110 LYS A CA 1
ATOM 917 C C . LYS A 1 110 ? -2.171 -7.810 20.017 1.00 85.38 110 LYS A C 1
ATOM 919 O O . LYS A 1 110 ? -1.923 -8.998 19.956 1.00 85.38 110 LYS A O 1
ATOM 924 N N . GLU A 1 111 ? -3.403 -7.340 19.870 1.00 86.62 111 GLU A N 1
ATOM 925 C CA . GLU A 1 111 ? -4.544 -8.184 19.493 1.00 86.62 111 GLU A CA 1
ATOM 926 C C . GLU A 1 111 ? -4.529 -8.455 17.984 1.00 86.62 111 GLU A C 1
ATOM 928 O O . GLU A 1 111 ? -4.890 -9.540 17.527 1.00 86.62 111 GLU A O 1
ATOM 933 N N . PHE A 1 112 ? -4.078 -7.471 17.202 1.00 89.25 112 PHE A N 1
ATOM 934 C CA . PHE A 1 112 ? -4.087 -7.532 15.749 1.00 89.25 112 PHE A CA 1
ATOM 935 C C . PHE A 1 112 ? -2.907 -8.320 15.155 1.00 89.25 112 PHE A C 1
ATOM 937 O O . PHE A 1 112 ? -3.098 -8.989 14.140 1.00 89.25 112 PHE A O 1
ATOM 944 N N . HIS A 1 113 ? -1.726 -8.305 15.791 1.00 88.12 113 HIS A N 1
ATOM 945 C CA . HIS A 1 113 ? -0.533 -9.089 15.412 1.00 88.12 113 HIS A CA 1
ATOM 946 C C . HIS A 1 113 ? 0.037 -8.805 14.003 1.00 88.12 113 HIS A C 1
ATOM 948 O O . HIS A 1 113 ? 0.700 -9.649 13.394 1.00 88.12 113 HIS A O 1
ATOM 954 N N . CYS A 1 114 ? -0.202 -7.611 13.458 1.00 89.88 114 CYS A N 1
ATOM 955 C CA . CYS A 1 114 ? 0.420 -7.162 12.213 1.00 89.88 114 CYS A CA 1
ATOM 956 C C . CYS A 1 114 ? 0.583 -5.640 12.218 1.00 89.88 114 CYS A C 1
ATOM 958 O O . CYS A 1 114 ? -0.350 -4.921 11.870 1.00 89.88 114 CYS A O 1
ATOM 960 N N . ASP A 1 115 ? 1.770 -5.169 12.597 1.00 88.12 115 ASP A N 1
ATOM 961 C CA . ASP A 1 115 ? 2.059 -3.738 12.762 1.00 88.12 115 ASP A CA 1
ATOM 962 C C . ASP A 1 115 ? 1.843 -2.962 11.454 1.00 88.12 115 ASP A C 1
ATOM 964 O O . ASP A 1 115 ? 1.126 -1.971 11.440 1.00 88.12 115 ASP A O 1
ATOM 968 N N . GLU A 1 116 ? 2.340 -3.482 10.322 1.00 86.44 116 GLU A N 1
ATOM 969 C CA . GLU A 1 116 ? 2.201 -2.834 9.006 1.00 86.44 116 GLU A CA 1
ATOM 970 C C . GLU A 1 116 ? 0.738 -2.559 8.627 1.00 86.44 116 GLU A C 1
ATOM 972 O O . GLU A 1 116 ? 0.398 -1.473 8.159 1.00 86.44 116 GLU A O 1
ATOM 977 N N . LEU A 1 117 ? -0.141 -3.550 8.810 1.00 88.06 117 LEU A N 1
ATOM 978 C CA . LEU A 1 117 ? -1.559 -3.398 8.491 1.00 88.06 117 LEU A CA 1
ATOM 979 C C . LEU A 1 117 ? -2.310 -2.610 9.570 1.00 88.06 117 LEU A C 1
ATOM 981 O O . LEU A 1 117 ? -3.298 -1.962 9.236 1.00 88.06 117 LEU A O 1
ATOM 985 N N . HIS A 1 118 ? -1.871 -2.662 10.832 1.00 89.56 118 HIS A N 1
ATOM 986 C CA . HIS A 1 118 ? -2.455 -1.869 11.915 1.00 89.56 118 HIS A CA 1
ATOM 987 C C . HIS A 1 118 ? -2.197 -0.381 11.685 1.00 89.56 118 HIS A C 1
ATOM 989 O O . HIS A 1 118 ? -3.148 0.401 11.633 1.00 89.56 118 HIS A O 1
ATOM 995 N N . ASP A 1 119 ? -0.942 -0.016 11.430 1.00 86.75 119 ASP A N 1
ATOM 996 C CA . ASP A 1 119 ? -0.521 1.357 11.170 1.00 86.75 119 ASP A CA 1
ATOM 997 C C . ASP A 1 119 ? -1.188 1.893 9.903 1.00 86.75 119 ASP A C 1
ATOM 999 O O . ASP A 1 119 ? -1.856 2.926 9.946 1.00 86.75 119 ASP A O 1
ATOM 1003 N N . ALA A 1 120 ? -1.113 1.152 8.790 1.00 85.50 120 ALA A N 1
ATOM 1004 C CA . ALA A 1 120 ? -1.699 1.587 7.522 1.00 85.50 120 ALA A CA 1
ATOM 1005 C C . ALA A 1 120 ? -3.211 1.835 7.629 1.00 85.50 120 ALA A C 1
ATOM 1007 O O . ALA A 1 120 ? -3.738 2.783 7.046 1.00 85.50 120 ALA A O 1
ATOM 1008 N N . TYR A 1 121 ? -3.927 0.988 8.369 1.00 87.44 121 TYR A N 1
ATOM 1009 C CA . TYR A 1 121 ? -5.373 1.115 8.513 1.00 87.44 121 TYR A CA 1
ATOM 1010 C C . TYR A 1 121 ? -5.779 2.196 9.526 1.00 87.44 121 TYR A C 1
ATOM 1012 O O . TYR A 1 121 ? -6.810 2.849 9.349 1.00 87.44 121 TYR A O 1
ATOM 1020 N N . THR A 1 122 ? -4.945 2.435 10.541 1.00 84.56 122 THR A N 1
ATOM 1021 C CA . THR A 1 122 ? -5.085 3.551 11.486 1.00 84.56 122 THR A CA 1
ATOM 1022 C C . THR A 1 122 ? -4.849 4.893 10.792 1.00 84.56 122 THR A C 1
ATOM 1024 O O . THR A 1 122 ? -5.658 5.809 10.933 1.00 84.56 122 THR A O 1
ATOM 1027 N N . GLU A 1 123 ? -3.797 5.007 9.976 1.00 84.44 123 GLU A N 1
ATOM 1028 C CA . GLU A 1 123 ? -3.499 6.204 9.178 1.00 84.44 123 GLU A CA 1
ATOM 1029 C C . GLU A 1 123 ? -4.585 6.490 8.138 1.00 84.44 123 GLU A C 1
ATOM 1031 O O . GLU A 1 123 ? -4.963 7.644 7.933 1.00 84.44 123 GLU A O 1
ATOM 1036 N N . ALA A 1 124 ? -5.150 5.441 7.535 1.00 82.56 124 ALA A N 1
ATOM 1037 C CA . ALA A 1 124 ? -6.294 5.546 6.634 1.00 82.56 124 ALA A CA 1
ATOM 1038 C C . ALA A 1 124 ? -7.618 5.882 7.349 1.00 82.56 124 ALA A C 1
ATOM 1040 O O . ALA A 1 124 ? -8.649 5.984 6.684 1.00 82.56 124 ALA A O 1
ATOM 1041 N N . GLN A 1 125 ? -7.611 6.025 8.682 1.00 86.06 125 GLN A N 1
ATOM 1042 C CA . GLN A 1 125 ? -8.797 6.258 9.513 1.00 86.06 125 GLN A CA 1
ATOM 1043 C C . GLN A 1 125 ? -9.902 5.211 9.285 1.00 86.06 125 GLN A C 1
ATOM 1045 O O . GLN A 1 125 ? -11.092 5.514 9.345 1.00 86.06 125 GLN A O 1
ATOM 1050 N N . GLY A 1 126 ? -9.517 3.963 8.998 1.00 86.19 126 GLY A N 1
ATOM 1051 C CA . GLY A 1 126 ? -10.463 2.883 8.714 1.00 86.19 126 GLY A CA 1
ATOM 1052 C C . GLY A 1 126 ? -11.158 2.333 9.965 1.00 86.19 126 GLY A C 1
ATOM 1053 O O . GLY A 1 126 ? -12.243 1.748 9.869 1.00 86.19 126 GLY A O 1
ATOM 1054 N N . TRP A 1 127 ? -10.551 2.528 11.139 1.00 90.69 127 TRP A N 1
ATOM 1055 C CA . TRP A 1 127 ? -11.130 2.214 12.444 1.00 90.69 127 TRP A CA 1
ATOM 1056 C C . TRP A 1 127 ? -11.569 3.469 13.186 1.00 90.69 127 TRP A C 1
ATOM 1058 O O . TRP A 1 127 ? -11.055 4.567 12.978 1.00 90.69 127 TRP A O 1
ATOM 1068 N N . LEU A 1 128 ? -12.501 3.278 14.115 1.00 88.56 128 LEU A N 1
ATOM 1069 C CA . LEU A 1 128 ? -12.851 4.293 15.089 1.00 88.56 128 LEU A CA 1
ATOM 1070 C C . LEU A 1 128 ? -11.748 4.344 16.158 1.00 88.56 128 LEU A C 1
ATOM 1072 O O . LEU A 1 128 ? -11.499 3.319 16.805 1.00 88.56 128 LEU A O 1
ATOM 1076 N N . PRO A 1 129 ? -11.101 5.505 16.371 1.00 85.25 129 PRO A N 1
ATOM 1077 C CA . PRO A 1 129 ? -9.929 5.595 17.227 1.00 85.25 129 PRO A CA 1
ATOM 1078 C C . PRO A 1 129 ? -10.289 5.201 18.655 1.00 85.25 129 PRO A C 1
ATOM 1080 O O . PRO A 1 129 ? -11.264 5.699 19.228 1.00 85.25 129 PRO A O 1
ATOM 1083 N N . ARG A 1 130 ? -9.483 4.323 19.252 1.00 81.19 130 ARG A N 1
ATOM 1084 C CA . ARG A 1 130 ? -9.640 3.955 20.668 1.00 81.19 130 ARG A CA 1
ATOM 1085 C C . ARG A 1 130 ? -9.114 5.056 21.585 1.00 81.19 130 ARG A C 1
ATOM 1087 O O . ARG A 1 130 ? -9.619 5.262 22.689 1.00 81.19 130 ARG A O 1
ATOM 1094 N N . THR A 1 131 ? -8.104 5.788 21.123 1.00 81.56 131 THR A N 1
ATOM 1095 C CA . THR A 1 131 ? -7.542 6.933 21.839 1.00 81.56 131 THR A CA 1
ATOM 1096 C C . THR A 1 131 ? -7.411 8.135 20.922 1.00 81.56 131 THR A C 1
ATOM 1098 O O . THR A 1 131 ? -7.085 8.005 19.747 1.00 81.56 131 THR A O 1
ATOM 1101 N N . VAL A 1 132 ? -7.634 9.322 21.472 1.00 83.44 132 VAL A N 1
ATOM 1102 C CA . VAL A 1 132 ? -7.392 10.593 20.787 1.00 83.44 132 VAL A CA 1
ATOM 1103 C C . VAL A 1 132 ? -6.380 11.409 21.576 1.00 83.44 132 VAL A C 1
ATOM 1105 O O . VAL A 1 132 ? -6.360 11.389 22.809 1.00 83.44 132 VAL A O 1
ATOM 1108 N N . VAL A 1 133 ? -5.512 12.133 20.872 1.00 78.50 133 VAL A N 1
ATOM 1109 C CA . VAL A 1 133 ? -4.591 13.074 21.515 1.00 78.50 133 VAL A CA 1
ATOM 1110 C C . VAL A 1 133 ? -5.331 14.388 21.742 1.00 78.50 133 VAL A C 1
ATOM 1112 O O . VAL A 1 133 ? -5.579 15.142 20.806 1.00 78.50 133 VAL A O 1
ATOM 1115 N N . TYR A 1 134 ? -5.659 14.681 22.996 1.00 77.50 134 TYR A N 1
ATOM 1116 C CA . TYR A 1 134 ? -6.284 15.931 23.418 1.00 77.50 134 TYR A CA 1
ATOM 1117 C C . TYR A 1 134 ? -5.35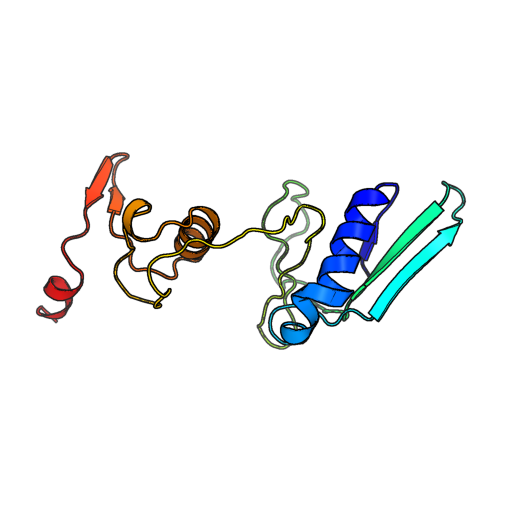1 16.667 24.379 1.00 77.50 134 TYR A C 1
ATOM 1119 O O . TYR A 1 134 ? -4.900 16.101 25.373 1.00 77.50 134 TYR A O 1
ATOM 1127 N N . LEU A 1 135 ? -5.010 17.924 24.068 1.00 84.44 135 LEU A N 1
ATOM 1128 C CA . LEU A 1 135 ? -4.077 18.741 24.862 1.00 84.44 135 LEU A CA 1
ATOM 1129 C C . LEU A 1 135 ? -2.754 18.011 25.182 1.00 84.44 135 LEU A C 1
ATOM 1131 O O . LEU A 1 135 ? -2.276 18.021 26.316 1.00 84.44 135 LEU A O 1
ATOM 1135 N N . ARG A 1 136 ? -2.168 17.350 24.170 1.00 79.12 136 ARG A N 1
ATOM 1136 C CA . ARG A 1 136 ? -0.946 16.519 24.274 1.00 79.12 136 ARG A CA 1
ATOM 1137 C C . ARG A 1 136 ? -1.057 15.314 25.222 1.00 79.12 136 ARG A C 1
ATOM 1139 O O . ARG A 1 136 ? -0.042 14.721 25.574 1.00 79.12 136 ARG A O 1
ATOM 1146 N N . ARG A 1 137 ? -2.266 14.923 25.626 1.00 79.06 137 ARG A N 1
ATOM 1147 C CA . ARG A 1 137 ? -2.534 13.721 26.423 1.00 79.06 137 ARG A CA 1
ATOM 1148 C C . ARG A 1 137 ? -3.318 12.719 25.589 1.00 79.06 137 ARG A C 1
ATOM 1150 O O . ARG A 1 137 ? -4.226 13.104 24.861 1.00 79.06 137 ARG A O 1
ATOM 1157 N N . LYS A 1 138 ? -2.984 11.434 25.706 1.00 79.94 138 LYS A N 1
ATOM 1158 C CA . LYS A 1 138 ? -3.811 10.362 25.145 1.00 79.94 138 LYS A CA 1
ATOM 1159 C C . LYS A 1 138 ? -5.030 10.181 26.043 1.00 79.94 138 LYS A C 1
ATOM 1161 O O . LYS A 1 138 ? -4.881 9.862 27.221 1.00 79.94 138 LYS A O 1
ATOM 1166 N N . VAL A 1 139 ? -6.212 10.423 25.498 1.00 84.12 139 VAL A N 1
ATOM 1167 C CA . VAL A 1 139 ? -7.493 10.217 26.174 1.00 84.12 139 VAL A CA 1
ATOM 1168 C C . VAL A 1 139 ? -8.178 9.032 25.511 1.00 84.12 139 VAL A C 1
ATOM 1170 O O . VAL A 1 139 ? -8.259 8.972 24.286 1.00 84.12 139 VAL A O 1
ATOM 1173 N N . THR A 1 140 ? -8.644 8.082 26.318 1.00 83.00 140 THR A N 1
ATOM 1174 C CA . THR A 1 140 ? -9.400 6.928 25.817 1.00 83.00 140 THR A CA 1
ATOM 1175 C C . THR A 1 140 ? -10.806 7.379 25.463 1.00 83.00 140 THR A C 1
ATOM 1177 O O . THR A 1 140 ? -11.458 8.048 26.268 1.00 83.00 140 THR A O 1
ATOM 1180 N N . VAL A 1 141 ? -11.269 7.035 24.265 1.00 79.62 141 VAL A N 1
ATOM 1181 C CA . VAL A 1 141 ? -12.633 7.333 23.835 1.00 79.62 141 VAL A CA 1
ATOM 1182 C C . VAL A 1 141 ? -13.562 6.322 24.517 1.00 79.62 141 VAL A C 1
ATOM 1184 O O . VAL A 1 141 ? -13.358 5.117 24.360 1.00 79.62 141 VAL A O 1
ATOM 1187 N N . PRO A 1 142 ? -14.558 6.759 25.314 1.00 70.31 142 PRO A N 1
ATOM 1188 C CA . PRO A 1 142 ? -15.561 5.851 25.863 1.00 70.31 142 PRO A CA 1
ATOM 1189 C C . PRO A 1 142 ? -16.236 5.097 24.720 1.00 70.31 142 PRO A C 1
ATOM 1191 O O . PRO A 1 142 ? -16.507 5.706 23.689 1.00 70.31 142 PRO A O 1
ATOM 1194 N N . SER A 1 143 ? -16.507 3.798 24.898 1.00 64.44 143 SER A N 1
ATOM 1195 C CA . SER A 1 143 ? -16.950 2.931 23.798 1.00 64.44 143 SER A CA 1
ATOM 1196 C C . SER A 1 143 ? -18.013 3.605 22.923 1.00 64.44 143 SER A C 1
ATOM 1198 O O . SER A 1 143 ? -19.028 4.093 23.435 1.00 64.44 143 SER A O 1
ATOM 1200 N N . TRP A 1 144 ? -17.807 3.595 21.605 1.00 59.91 144 TRP A N 1
ATOM 1201 C CA . TRP A 1 144 ? -18.708 4.207 20.620 1.00 59.91 144 TRP A CA 1
ATOM 1202 C C . TRP A 1 144 ? -20.167 3.726 20.752 1.00 59.91 144 TRP A C 1
ATOM 1204 O O . TRP A 1 144 ? -21.105 4.446 20.415 1.00 59.91 144 TRP A O 1
ATOM 1214 N N . ARG A 1 145 ? -20.380 2.536 21.339 1.00 52.97 145 ARG A N 1
ATOM 1215 C CA . ARG A 1 145 ? -21.703 1.966 21.659 1.00 52.97 145 ARG A CA 1
ATOM 1216 C C . ARG A 1 145 ? -22.512 2.788 22.669 1.00 52.97 145 ARG A C 1
ATOM 1218 O O . ARG A 1 145 ? -23.735 2.667 22.693 1.00 52.97 145 ARG A O 1
ATOM 1225 N N . THR A 1 146 ? -21.865 3.590 23.510 1.00 51.22 146 THR A N 1
ATOM 1226 C CA . THR A 1 146 ? -22.534 4.363 24.567 1.00 51.22 146 THR A CA 1
ATOM 1227 C C . THR A 1 146 ? -22.991 5.738 24.070 1.00 51.22 146 THR A C 1
ATOM 1229 O O . THR A 1 146 ? -23.970 6.270 24.580 1.00 51.22 146 THR A O 1
ATOM 1232 N N . GLN A 1 147 ? -22.336 6.304 23.051 1.00 50.06 147 GLN A N 1
ATOM 1233 C CA . GLN A 1 147 ? -22.634 7.655 22.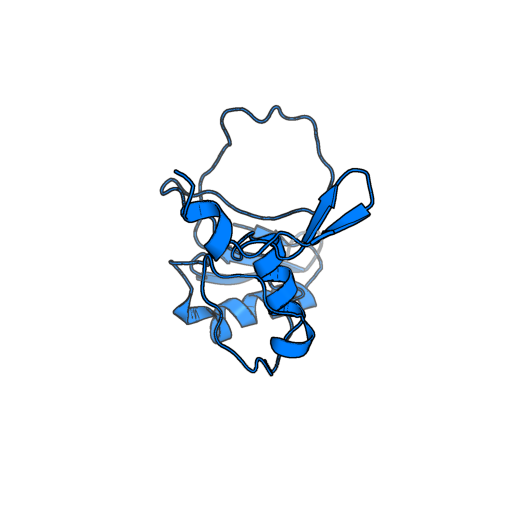554 1.00 50.06 147 GLN A CA 1
ATOM 1234 C C . GLN A 1 147 ? -23.808 7.709 21.561 1.00 50.06 147 GLN A C 1
ATOM 1236 O O . GLN A 1 147 ? -24.487 8.729 21.489 1.00 50.06 147 GLN A O 1
ATOM 1241 N N . LEU A 1 148 ? -24.114 6.608 20.864 1.00 48.56 148 LEU A N 1
ATOM 1242 C CA . LEU A 1 148 ? -25.268 6.519 19.951 1.00 48.56 148 LEU A CA 1
ATOM 1243 C C . LEU A 1 148 ? -26.619 6.319 20.659 1.00 48.56 148 LEU A C 1
ATOM 1245 O O . LEU A 1 148 ? -27.650 6.308 20.001 1.00 48.56 148 LEU A O 1
ATOM 1249 N N . LYS A 1 149 ? -26.641 6.150 21.987 1.00 43.84 149 LYS A N 1
ATOM 1250 C CA . LYS A 1 149 ? -27.891 6.015 22.759 1.00 43.84 149 LYS A CA 1
ATOM 1251 C C . LYS A 1 149 ? -28.494 7.349 23.211 1.00 43.84 149 LYS A C 1
ATOM 1253 O O . LYS A 1 149 ? -29.542 7.335 23.845 1.00 43.84 149 LYS A O 1
ATOM 1258 N N . ASN A 1 150 ? -27.839 8.469 22.902 1.00 39.62 150 ASN A N 1
ATOM 1259 C CA . ASN A 1 150 ? -28.223 9.801 23.379 1.00 39.62 150 ASN A CA 1
ATOM 1260 C C . ASN A 1 150 ? -28.560 10.789 22.244 1.00 39.62 150 ASN A C 1
ATOM 1262 O O . ASN A 1 150 ? -28.460 11.996 22.458 1.00 39.62 150 ASN A O 1
ATOM 1266 N N . TRP A 1 151 ? -28.948 10.290 21.067 1.00 38.97 151 TRP A N 1
ATOM 1267 C CA . TRP A 1 151 ? -29.522 11.087 19.977 1.00 38.97 151 TRP A CA 1
ATOM 1268 C C . TRP A 1 151 ? -30.801 10.428 19.476 1.00 38.97 151 TRP A C 1
ATOM 1270 O O . TRP A 1 151 ? -30.744 9.212 19.183 1.00 38.97 151 TRP A O 1
#

Secondary structure (DSSP, 8-state):
-EEE-S-HHHHHHHHHHHHTTTGGGBTTTBPPEEEEEEEEETTEEEEEEEE-------TT--S----------B--SSS-PBP--GGG--------SS---TTSBPPPHHHH--HHHHHHHHHTT-SB-SEEEETTEEEEPP-HHHHTT--

Sequence (151 aa):
MLVYGRRMKRIRREARFYANELQKLQGRMLPRFHGLFMGEMQDGDSVCLVLDYIVGTLPGFNNTTYRTATWDFVENKIDRPYIINFGWAERHVCQKFMPIVSNTEEPEWKEFHCDELHDAYTEAQGWLPRTVVYLRRKVTVPSWRTQLKNW

Organism: Grifola frondosa (NCBI:txid5627)